Protein A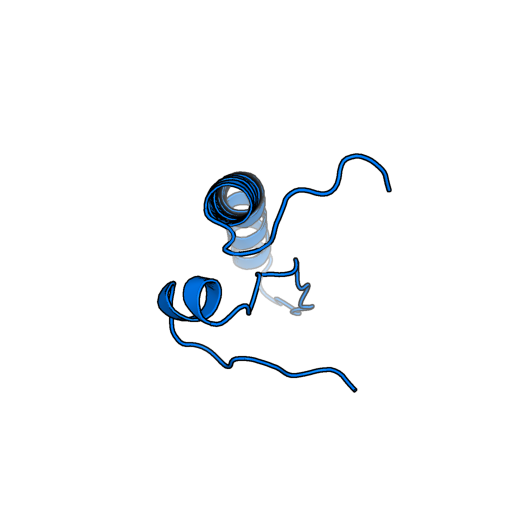F-A0A9D7Z5R4-F1 (afdb_monomer)

Solvent-accessible surface area (backbone atoms only — not comparable to full-atom values): 4613 Å² total; per-residue (Å²): 136,89,83,83,90,72,97,65,74,72,73,36,37,80,72,71,51,74,91,70,98,79,89,85,89,79,91,62,88,54,64,73,57,43,53,51,50,52,60,50,48,69,55,47,55,53,54,53,52,51,51,52,52,53,48,63,73,68,43,81,66,81,85,70,85,86,134

pLDDT: mean 87.49, std 12.06, range [38.41, 98.44]

Radius of gyration: 15.83 Å; Cα contacts (8 Å, |Δi|>4): 22; chains: 1; bounding box: 29×29×47 Å

Sequence (67 aa):
RCVEAGAQGFHKVQRGYLPVTTYSAHWIAHDGFRQAVERFLRAEARGVADEQNQIALASPFRKNAAD

Foldseek 3Di:
DDDDPPDDDDVVQVVVDADDDDDDDDDDPDPVVVVVVVVVCVVVVVVVVVVSVVSVVVHPDDPDPDD

Secondary structure (DSSP, 8-state):
------S--THHHHTT--------------HHHHHHHHHHHHHHHHHHHHHHHHHHHT-SS---S--

Structure (mmCIF, N/CA/C/O backbone):
data_AF-A0A9D7Z5R4-F1
#
_entry.id   AF-A0A9D7Z5R4-F1
#
loop_
_atom_site.group_PDB
_atom_site.id
_atom_site.type_symbol
_atom_site.label_atom_id
_atom_site.label_alt_id
_atom_site.label_comp_id
_atom_site.label_asym_id
_atom_site.label_entity_id
_atom_site.label_seq_id
_atom_site.pdbx_PDB_ins_code
_atom_site.Cartn_x
_atom_site.Cartn_y
_atom_site.Cartn_z
_atom_site.occupancy
_atom_site.B_iso_or_equiv
_atom_site.auth_seq_id
_atom_site.auth_comp_id
_atom_site.auth_asym_id
_atom_site.auth_atom_id
_atom_site.pdbx_PDB_model_num
ATOM 1 N N . ARG A 1 1 ? 5.609 -21.885 -11.114 1.00 71.25 1 ARG A N 1
ATOM 2 C CA . ARG A 1 1 ? 6.452 -21.602 -9.924 1.00 71.25 1 ARG A CA 1
ATOM 3 C C . ARG A 1 1 ? 6.518 -20.086 -9.776 1.00 71.25 1 ARG A C 1
ATOM 5 O O . ARG A 1 1 ? 6.913 -19.452 -10.742 1.00 71.25 1 ARG A O 1
ATOM 12 N N . CYS A 1 2 ? 6.056 -19.521 -8.658 1.00 77.00 2 CYS A N 1
ATOM 13 C CA . CYS A 1 2 ? 6.145 -18.080 -8.384 1.00 77.00 2 CYS A CA 1
ATOM 14 C C . CYS A 1 2 ? 7.493 -17.771 -7.710 1.00 77.00 2 CYS A C 1
ATOM 16 O O . CYS A 1 2 ? 8.005 -18.622 -6.978 1.00 77.00 2 CYS A O 1
ATOM 18 N N . VAL A 1 3 ? 8.079 -16.605 -7.987 1.00 80.44 3 VAL A N 1
ATOM 19 C CA . VAL A 1 3 ? 9.330 -16.141 -7.371 1.00 80.44 3 VAL A CA 1
ATOM 20 C C . VAL A 1 3 ? 9.059 -14.800 -6.706 1.00 80.44 3 VAL A C 1
ATOM 22 O O . VAL A 1 3 ? 8.627 -13.860 -7.369 1.00 80.44 3 VAL A O 1
ATOM 25 N N . GLU A 1 4 ? 9.335 -14.707 -5.409 1.00 81.62 4 GLU A N 1
ATOM 26 C CA . GLU A 1 4 ? 9.225 -13.459 -4.661 1.00 81.62 4 GLU A CA 1
ATOM 27 C C . GLU A 1 4 ? 10.572 -12.751 -4.619 1.00 81.62 4 GLU A C 1
ATOM 29 O O . GLU A 1 4 ? 11.591 -13.315 -4.224 1.00 81.62 4 GLU A O 1
ATOM 34 N N . ALA A 1 5 ? 10.579 -11.482 -5.013 1.00 79.44 5 ALA A N 1
ATOM 35 C CA . ALA A 1 5 ? 11.812 -10.720 -5.085 1.00 79.44 5 ALA A CA 1
ATOM 36 C C . ALA A 1 5 ? 12.339 -10.306 -3.692 1.00 79.44 5 ALA A C 1
ATOM 38 O O . ALA A 1 5 ? 13.486 -9.874 -3.592 1.00 79.44 5 ALA A O 1
ATOM 39 N N . GLY A 1 6 ? 11.533 -10.397 -2.622 1.00 80.19 6 GLY A N 1
ATOM 40 C CA . GLY A 1 6 ? 11.816 -9.897 -1.262 1.00 80.19 6 GLY A CA 1
ATOM 41 C C . GLY A 1 6 ? 11.511 -8.397 -1.082 1.00 80.19 6 GLY A C 1
ATOM 42 O O . GLY A 1 6 ? 10.995 -7.754 -1.996 1.00 80.19 6 GLY A O 1
ATOM 43 N N . ALA A 1 7 ? 11.938 -7.775 0.024 1.00 74.38 7 ALA A N 1
ATOM 44 C CA . ALA A 1 7 ? 11.647 -6.366 0.359 1.00 74.38 7 ALA A CA 1
ATOM 45 C C . ALA A 1 7 ? 12.832 -5.410 0.083 1.00 74.38 7 ALA A C 1
ATOM 47 O O . ALA A 1 7 ? 13.520 -4.967 0.993 1.00 74.38 7 ALA A O 1
ATOM 48 N N . GLN A 1 8 ? 13.137 -5.118 -1.186 1.00 73.69 8 GLN A N 1
ATOM 49 C CA . GLN A 1 8 ? 14.327 -4.321 -1.545 1.00 73.69 8 GLN A CA 1
ATOM 50 C C . GLN A 1 8 ? 14.044 -3.492 -2.805 1.00 73.69 8 GLN A C 1
ATOM 52 O O . GLN A 1 8 ? 14.373 -3.933 -3.893 1.00 73.69 8 GLN A O 1
ATOM 57 N N . GLY A 1 9 ? 13.416 -2.328 -2.625 1.00 79.69 9 GLY A N 1
ATOM 58 C CA . GLY A 1 9 ? 13.315 -1.171 -3.533 1.00 79.69 9 GLY A CA 1
ATOM 59 C C . GLY A 1 9 ? 13.187 -1.346 -5.060 1.00 79.69 9 GLY A C 1
ATOM 60 O O . GLY A 1 9 ? 12.954 -2.415 -5.618 1.00 79.69 9 GLY A O 1
ATOM 61 N N . PHE A 1 10 ? 13.367 -0.222 -5.755 1.00 81.81 10 PHE A N 1
ATOM 62 C CA . PHE A 1 10 ? 13.076 -0.069 -7.185 1.00 81.81 10 PHE A CA 1
ATOM 63 C C . PHE A 1 10 ? 14.012 -0.851 -8.124 1.00 81.81 10 PHE A C 1
ATOM 65 O O . PHE A 1 10 ? 13.615 -1.241 -9.218 1.00 81.81 10 PHE A O 1
ATOM 72 N N . HIS A 1 11 ? 15.244 -1.162 -7.705 1.00 85.44 11 HIS A N 1
ATOM 73 C CA . HIS A 1 11 ? 16.216 -1.889 -8.544 1.00 85.44 11 HIS A CA 1
ATOM 74 C C . HIS A 1 11 ? 15.747 -3.308 -8.947 1.00 85.44 11 HIS A C 1
ATOM 76 O O . HIS A 1 11 ? 16.335 -3.941 -9.822 1.00 85.44 11 HIS A O 1
ATOM 82 N N . LYS A 1 12 ? 14.683 -3.830 -8.324 1.00 87.25 12 LYS A N 1
ATOM 83 C CA . LYS A 1 12 ? 14.010 -5.078 -8.712 1.00 87.25 12 LYS A CA 1
ATOM 84 C C . LYS A 1 12 ? 13.296 -4.989 -10.051 1.00 87.25 12 LYS A C 1
ATOM 86 O O . LYS A 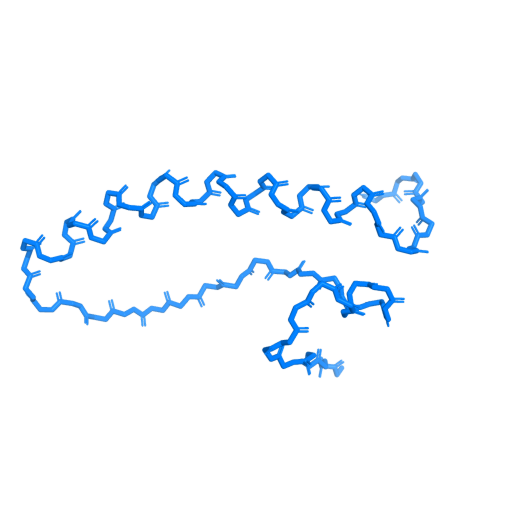1 12 ? 13.346 -5.956 -10.810 1.00 87.25 12 LYS A O 1
ATOM 91 N N . VAL A 1 13 ? 12.734 -3.824 -10.363 1.00 88.38 13 VAL A N 1
ATOM 92 C CA . VAL A 1 13 ? 12.055 -3.555 -11.635 1.00 88.38 13 VAL A CA 1
ATOM 93 C C . VAL A 1 13 ? 13.030 -3.736 -12.794 1.00 88.38 13 VAL A C 1
ATOM 95 O O . VAL A 1 13 ? 12.731 -4.459 -13.737 1.00 88.38 13 VAL A O 1
ATOM 98 N N . GLN A 1 14 ? 14.247 -3.192 -12.676 1.00 86.69 14 GLN A N 1
ATOM 99 C CA . GLN A 1 14 ? 15.305 -3.346 -13.685 1.00 86.69 14 GLN A CA 1
ATOM 100 C C . GLN A 1 14 ? 15.751 -4.804 -13.887 1.00 86.69 14 GLN A C 1
ATOM 102 O O . GLN A 1 14 ? 16.253 -5.151 -14.951 1.00 86.69 14 GLN A O 1
ATOM 107 N N . ARG A 1 15 ? 15.553 -5.670 -12.883 1.00 87.81 15 ARG A N 1
ATOM 108 C CA . ARG A 1 15 ? 15.815 -7.117 -12.971 1.00 87.81 15 ARG A CA 1
ATOM 109 C C . ARG A 1 15 ? 14.606 -7.928 -13.454 1.00 87.81 15 ARG A C 1
ATOM 111 O O . ARG A 1 15 ? 14.667 -9.153 -13.439 1.00 87.81 15 ARG A O 1
ATOM 118 N N . GLY A 1 16 ? 13.520 -7.269 -13.858 1.00 88.44 16 GLY A N 1
ATOM 119 C CA . GLY A 1 16 ? 12.311 -7.911 -14.376 1.00 88.44 16 GLY A CA 1
ATOM 120 C C . GLY A 1 16 ? 11.291 -8.329 -13.313 1.00 88.44 16 GLY A C 1
ATOM 121 O O . GLY A 1 16 ? 10.329 -9.016 -13.643 1.00 88.44 16 GLY A O 1
ATOM 122 N N . TYR A 1 17 ? 11.455 -7.915 -12.053 1.00 89.44 17 TYR A N 1
ATOM 123 C CA . TYR A 1 17 ? 10.448 -8.136 -11.012 1.00 89.44 17 TYR A CA 1
ATOM 124 C C . TYR A 1 17 ? 9.482 -6.952 -10.962 1.00 89.44 17 TYR A C 1
ATOM 126 O O . TYR A 1 17 ? 9.783 -5.922 -10.355 1.00 89.44 17 TYR A O 1
ATOM 134 N N . LEU A 1 18 ? 8.327 -7.101 -11.611 1.00 89.50 18 LEU A N 1
ATOM 135 C CA . LEU A 1 18 ? 7.257 -6.107 -11.563 1.00 89.50 18 LEU A CA 1
ATOM 136 C C . LEU A 1 18 ? 6.390 -6.281 -10.305 1.00 89.50 18 LEU A C 1
ATOM 138 O O . LEU A 1 18 ? 6.165 -7.414 -9.872 1.00 89.50 18 LEU A O 1
ATOM 142 N N . PRO A 1 19 ? 5.895 -5.179 -9.714 1.00 88.75 19 PRO A N 1
ATOM 143 C CA . PRO A 1 19 ? 4.984 -5.239 -8.583 1.00 88.75 19 PRO A CA 1
ATOM 144 C C . PRO A 1 19 ? 3.626 -5.799 -9.011 1.00 88.75 19 PRO A C 1
ATOM 146 O O . PRO A 1 19 ? 3.120 -5.502 -10.095 1.00 88.75 19 PRO A O 1
ATOM 149 N N . VAL A 1 20 ? 3.020 -6.570 -8.115 1.00 88.50 20 VAL A N 1
ATOM 150 C CA . VAL A 1 20 ? 1.647 -7.060 -8.240 1.00 88.50 20 VAL A CA 1
ATOM 151 C C . VAL A 1 20 ? 0.899 -6.664 -6.976 1.00 88.50 20 VAL A C 1
ATOM 153 O O . VAL A 1 20 ? 1.420 -6.823 -5.868 1.00 88.50 20 VAL A O 1
ATOM 156 N N . THR A 1 21 ? -0.319 -6.146 -7.136 1.00 90.88 21 THR A N 1
ATOM 157 C CA . THR A 1 21 ? -1.182 -5.795 -6.008 1.00 90.88 21 THR A CA 1
ATOM 158 C C . THR A 1 21 ? -1.386 -7.020 -5.126 1.00 90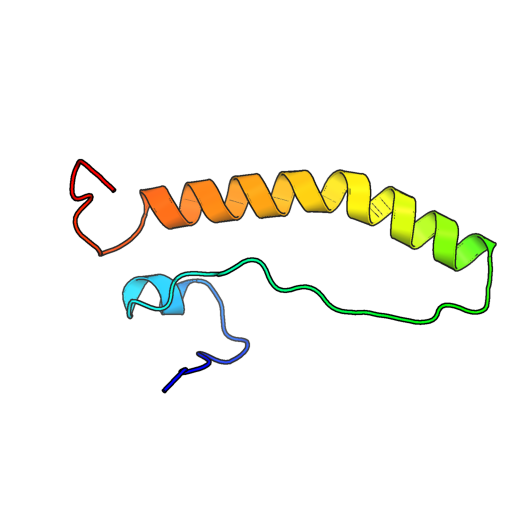.88 21 THR A C 1
ATOM 160 O O . THR A 1 21 ? -1.868 -8.057 -5.580 1.00 90.88 21 THR A O 1
ATOM 163 N N . THR A 1 22 ? -0.991 -6.897 -3.864 1.00 89.06 22 THR A N 1
ATOM 164 C CA . THR A 1 22 ? -1.051 -7.977 -2.881 1.00 89.06 22 THR A CA 1
ATOM 165 C C . THR A 1 22 ? -1.895 -7.512 -1.708 1.00 89.06 22 THR A C 1
ATOM 167 O O . THR A 1 22 ? -1.717 -6.399 -1.217 1.00 89.06 22 THR A O 1
ATOM 170 N N . TYR A 1 23 ? -2.817 -8.361 -1.265 1.00 92.00 23 TYR A N 1
ATOM 171 C CA . TYR A 1 23 ? -3.737 -8.051 -0.178 1.00 92.00 23 TYR A CA 1
ATOM 172 C C . TYR A 1 23 ? -3.348 -8.819 1.079 1.00 92.00 23 TYR A C 1
ATOM 174 O O . TYR A 1 23 ? -2.966 -9.988 1.013 1.00 92.00 23 TYR A O 1
ATOM 182 N N . SER A 1 24 ? -3.499 -8.173 2.229 1.00 91.62 24 SER A N 1
ATOM 183 C CA . SER A 1 24 ? -3.366 -8.791 3.542 1.00 91.62 24 SER A CA 1
ATOM 184 C C . SER A 1 24 ? -4.643 -8.581 4.352 1.00 91.62 24 SER A C 1
ATOM 186 O O . SER A 1 24 ? -5.391 -7.625 4.146 1.00 91.62 24 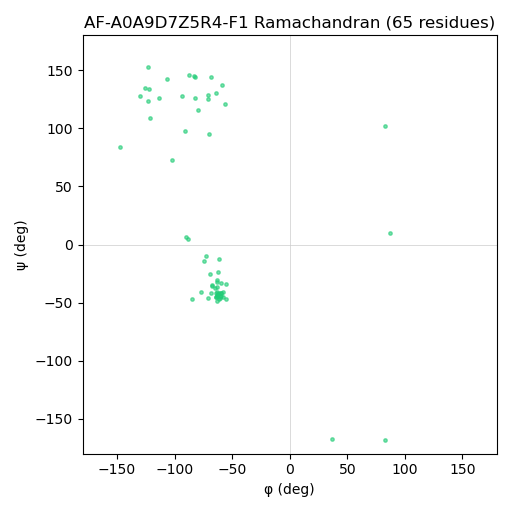SER A O 1
ATOM 188 N N . ALA A 1 25 ? -4.906 -9.498 5.280 1.00 95.25 25 ALA A N 1
ATOM 189 C CA . ALA A 1 25 ? -6.031 -9.407 6.199 1.00 95.25 25 ALA A CA 1
ATOM 190 C C . ALA A 1 25 ? -5.501 -9.222 7.621 1.00 95.25 25 ALA A C 1
ATOM 192 O O . ALA A 1 25 ? -4.687 -10.013 8.097 1.00 95.25 25 ALA A O 1
ATOM 193 N N . HIS A 1 26 ? -5.978 -8.182 8.303 1.00 95.25 26 HIS A N 1
ATOM 194 C CA . HIS A 1 26 ? -5.572 -7.863 9.667 1.00 95.25 26 HIS A CA 1
ATOM 195 C C . HIS A 1 26 ? -6.802 -7.640 10.538 1.00 95.25 26 HIS A C 1
ATOM 197 O O . HIS A 1 26 ? -7.668 -6.825 10.218 1.00 95.25 26 HIS A O 1
ATOM 203 N N . TRP A 1 27 ? -6.866 -8.345 11.666 1.00 97.38 27 TRP A N 1
ATOM 204 C CA . TRP A 1 27 ? -7.851 -8.045 12.694 1.00 97.38 27 TRP A CA 1
ATOM 205 C C . TRP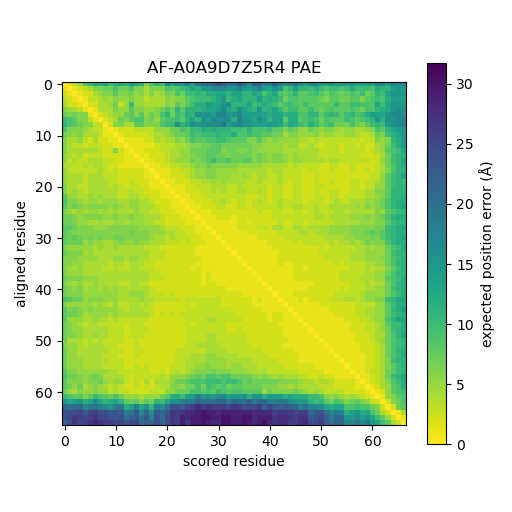 A 1 27 ? -7.347 -6.897 13.568 1.00 97.38 27 TRP A C 1
ATOM 207 O O . TRP A 1 27 ? -6.249 -6.956 14.118 1.00 97.38 27 TRP A O 1
ATOM 217 N N . ILE A 1 28 ? -8.161 -5.850 13.696 1.00 97.75 28 ILE A N 1
ATOM 218 C CA . ILE A 1 28 ? -7.865 -4.681 14.525 1.00 97.75 28 ILE A CA 1
ATOM 219 C C . ILE A 1 28 ? -8.979 -4.547 15.555 1.00 97.75 28 ILE A C 1
ATOM 221 O O . ILE A 1 28 ? -10.106 -4.195 15.201 1.00 97.75 28 ILE A O 1
ATOM 225 N N . ALA A 1 29 ? -8.668 -4.826 16.821 1.00 98.19 29 ALA A N 1
ATOM 226 C CA . ALA A 1 29 ? -9.653 -4.837 17.901 1.00 98.19 29 ALA A CA 1
ATOM 227 C C . ALA A 1 29 ? -10.195 -3.436 18.231 1.00 98.19 29 ALA A C 1
ATOM 229 O O . ALA A 1 29 ? -11.394 -3.269 18.419 1.00 98.19 29 ALA A O 1
ATOM 230 N N . HIS A 1 30 ? -9.331 -2.418 18.262 1.00 98.44 30 HIS A N 1
ATOM 231 C CA . HIS A 1 30 ? -9.717 -1.063 18.652 1.00 98.44 30 HIS A CA 1
ATOM 232 C C . HIS A 1 30 ? -10.406 -0.308 17.504 1.00 98.44 30 HIS A C 1
ATOM 234 O O . HIS A 1 30 ? -9.773 0.008 16.492 1.00 98.44 30 HIS A O 1
ATOM 240 N N . ASP A 1 31 ? -11.682 0.037 17.677 1.00 97.81 31 ASP A N 1
ATOM 241 C CA . ASP A 1 31 ? -12.517 0.633 16.624 1.00 97.81 31 ASP A CA 1
ATOM 242 C C . ASP A 1 31 ? -11.962 1.957 16.088 1.00 97.81 31 ASP A C 1
ATOM 244 O O . ASP A 1 31 ? -11.871 2.147 14.874 1.00 97.81 31 ASP A O 1
ATOM 248 N N . GLY A 1 32 ? -11.511 2.852 16.972 1.00 98.38 32 GLY A N 1
ATOM 249 C CA . GLY A 1 32 ? -10.935 4.133 16.552 1.00 98.38 32 GLY A CA 1
ATOM 250 C C . GLY A 1 32 ? -9.654 3.964 15.729 1.00 98.38 32 GLY A C 1
ATOM 251 O O . GLY A 1 32 ? -9.402 4.732 14.800 1.00 98.38 32 GLY A O 1
ATOM 252 N N . PHE A 1 33 ? -8.874 2.917 16.019 1.00 98.19 33 PHE A N 1
ATOM 253 C CA . PHE A 1 33 ? -7.650 2.628 15.271 1.00 98.19 33 PHE A CA 1
ATOM 254 C C . PHE A 1 33 ? -7.980 1.989 13.921 1.00 98.19 33 PHE A C 1
ATOM 256 O O . PHE A 1 33 ? -7.432 2.402 12.903 1.00 98.19 33 PHE A O 1
ATOM 263 N N . ARG A 1 34 ? -8.958 1.075 13.885 1.00 98.25 34 ARG A N 1
ATOM 264 C CA . ARG A 1 34 ? -9.475 0.489 12.641 1.00 98.25 34 ARG A CA 1
ATOM 265 C C . ARG A 1 34 ? -9.951 1.567 11.666 1.00 98.25 34 ARG A C 1
ATOM 267 O O . ARG A 1 34 ? -9.559 1.549 10.505 1.00 98.25 34 ARG A O 1
ATOM 274 N N . GLN A 1 35 ? -10.729 2.539 12.144 1.00 98.12 35 GLN A N 1
ATOM 275 C CA . GLN A 1 35 ? -11.203 3.650 11.314 1.00 98.12 35 GLN A CA 1
ATOM 276 C C . GLN A 1 35 ? -10.062 4.556 10.829 1.00 98.12 35 GLN A C 1
ATOM 278 O O . GLN A 1 35 ? -10.107 5.057 9.706 1.00 98.12 35 GLN A O 1
ATOM 283 N N .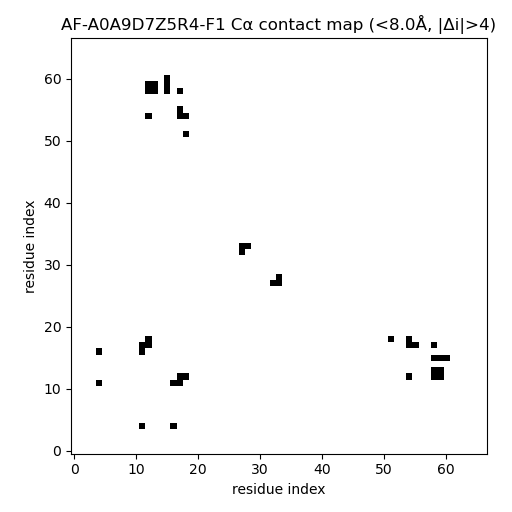 ALA A 1 36 ? -9.043 4.796 11.662 1.00 98.06 36 ALA A N 1
ATOM 284 C CA . ALA A 1 36 ? -7.876 5.580 11.260 1.00 98.06 36 ALA A CA 1
ATOM 285 C C . ALA A 1 36 ? -7.097 4.893 10.129 1.00 98.06 36 ALA A C 1
ATOM 287 O O . ALA A 1 36 ? -6.787 5.544 9.130 1.00 98.06 36 ALA A O 1
ATOM 288 N N . VAL A 1 37 ? -6.862 3.583 10.253 1.00 97.69 37 VAL A N 1
ATOM 289 C CA . VAL A 1 37 ? -6.233 2.766 9.207 1.00 97.69 37 VAL A C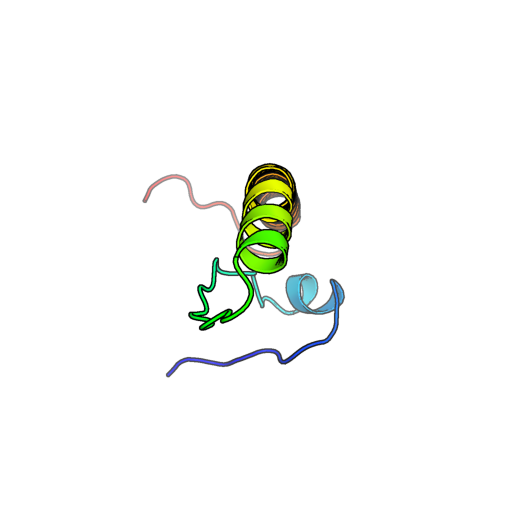A 1
ATOM 290 C C . VAL A 1 37 ? -7.082 2.771 7.935 1.00 97.69 37 VAL A C 1
ATOM 292 O O . VAL A 1 37 ? -6.556 3.049 6.864 1.00 97.69 37 VAL A O 1
ATOM 295 N N . GLU A 1 38 ? -8.398 2.563 8.030 1.00 96.69 38 GLU A N 1
ATOM 296 C CA . GLU A 1 38 ? -9.287 2.580 6.860 1.00 96.69 38 GLU A CA 1
ATOM 297 C C . GLU A 1 38 ? -9.229 3.917 6.102 1.00 96.69 38 GLU A C 1
ATOM 299 O O . GLU A 1 38 ? -9.120 3.940 4.875 1.00 96.69 38 GLU A O 1
ATOM 304 N N . ARG A 1 39 ? -9.266 5.049 6.819 1.00 97.50 39 ARG A N 1
ATOM 305 C CA . ARG A 1 39 ? -9.151 6.377 6.197 1.00 97.50 39 ARG A CA 1
ATOM 306 C C . ARG A 1 39 ? -7.816 6.563 5.486 1.00 97.50 39 ARG A C 1
ATOM 308 O O . ARG A 1 39 ? -7.802 7.112 4.386 1.00 97.50 39 ARG A O 1
ATOM 315 N N . PHE A 1 40 ? -6.722 6.111 6.094 1.00 97.25 40 PHE A N 1
ATOM 316 C CA . PHE A 1 40 ? -5.399 6.162 5.481 1.00 97.25 40 PHE A CA 1
ATOM 317 C C . PHE A 1 40 ? -5.339 5.310 4.203 1.00 97.25 40 PHE A C 1
ATOM 319 O O . PHE A 1 40 ? -4.962 5.823 3.150 1.00 97.25 40 PHE A O 1
ATOM 326 N N . LEU A 1 41 ? -5.820 4.063 4.257 1.00 96.12 41 LEU A N 1
ATOM 327 C CA . LEU A 1 41 ? -5.819 3.137 3.118 1.00 96.12 41 LEU A CA 1
ATOM 328 C C . LEU A 1 41 ? -6.605 3.676 1.910 1.00 96.12 41 LEU A C 1
ATOM 330 O O . LEU A 1 41 ? -6.215 3.447 0.769 1.00 96.12 41 LEU A O 1
ATOM 334 N N . ARG A 1 42 ? -7.681 4.451 2.121 1.00 95.19 42 ARG A N 1
ATOM 335 C CA . ARG A 1 42 ? -8.426 5.110 1.023 1.00 95.19 42 ARG A CA 1
ATOM 336 C C . ARG A 1 42 ? -7.587 6.127 0.241 1.00 95.19 42 ARG A C 1
ATOM 338 O O . ARG A 1 42 ? -7.872 6.374 -0.934 1.00 95.19 42 ARG A O 1
ATOM 345 N N . ALA A 1 43 ? -6.621 6.770 0.891 1.00 93.31 43 ALA A N 1
ATOM 346 C CA . ALA A 1 43 ? -5.682 7.674 0.236 1.00 93.31 43 ALA A CA 1
ATOM 347 C C . ALA A 1 43 ? -4.505 6.890 -0.359 1.00 93.31 43 ALA A C 1
ATOM 349 O O . ALA A 1 43 ? -4.184 7.073 -1.532 1.00 93.31 43 ALA A O 1
ATOM 350 N N . GLU A 1 44 ? -3.929 5.971 0.419 1.00 96.31 44 GLU A N 1
ATOM 351 C CA . GLU A 1 44 ? -2.791 5.145 0.009 1.00 96.31 44 GLU A CA 1
ATOM 352 C C . GLU A 1 44 ? -3.092 4.322 -1.250 1.00 96.31 44 GLU A C 1
ATOM 354 O O . GLU A 1 44 ? -2.270 4.289 -2.160 1.00 96.31 44 GLU A O 1
ATOM 359 N N . ALA A 1 45 ? -4.293 3.742 -1.368 1.00 94.31 45 ALA A N 1
ATOM 360 C CA . ALA A 1 45 ? -4.678 2.925 -2.519 1.00 94.31 45 ALA A CA 1
ATOM 361 C C . ALA A 1 45 ? -4.525 3.656 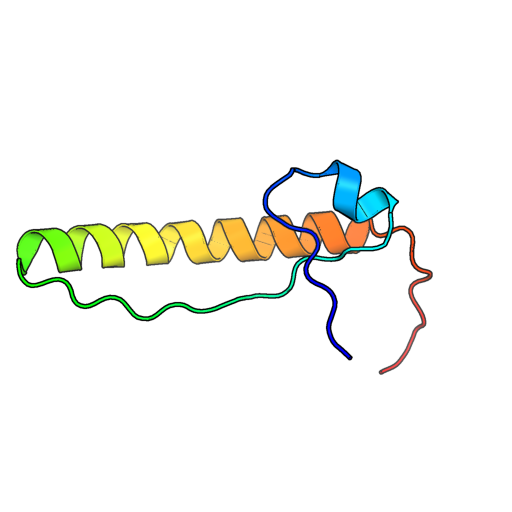-3.864 1.00 94.31 45 ALA A C 1
ATOM 363 O O . ALA A 1 45 ? -4.170 3.035 -4.864 1.00 94.31 45 ALA A O 1
ATOM 364 N N . ARG A 1 46 ? -4.760 4.976 -3.895 1.00 94.19 46 ARG A N 1
ATOM 365 C CA . ARG A 1 46 ? -4.532 5.784 -5.104 1.00 94.19 46 ARG A CA 1
ATOM 366 C C . ARG A 1 46 ? -3.044 5.934 -5.390 1.00 94.19 46 ARG A C 1
ATOM 368 O O . ARG A 1 46 ? -2.628 5.696 -6.514 1.00 94.19 46 ARG A O 1
ATOM 375 N N . GLY A 1 47 ? -2.252 6.250 -4.365 1.00 94.50 47 GLY A N 1
ATOM 376 C CA . GLY A 1 47 ? -0.800 6.370 -4.491 1.00 94.50 47 GLY A CA 1
ATOM 377 C C . GLY A 1 47 ? -0.141 5.072 -4.962 1.00 94.50 47 GLY A C 1
ATOM 378 O O . GLY A 1 47 ? 0.698 5.109 -5.853 1.00 94.50 47 GLY A O 1
ATOM 379 N N . VAL A 1 48 ? -0.581 3.923 -4.439 1.00 93.50 48 VAL A N 1
ATOM 380 C CA . VAL A 1 48 ? -0.101 2.600 -4.869 1.00 93.50 48 VAL A CA 1
ATOM 381 C C . VAL A 1 48 ? -0.455 2.326 -6.332 1.00 93.50 48 VAL A C 1
ATOM 383 O O . VAL A 1 48 ? 0.389 1.840 -7.082 1.00 93.50 48 VAL A O 1
ATOM 386 N N . ALA A 1 49 ? -1.679 2.650 -6.762 1.00 93.00 49 ALA A N 1
ATOM 387 C CA . ALA A 1 49 ? -2.083 2.479 -8.158 1.00 93.00 49 ALA A CA 1
ATOM 388 C C . ALA A 1 49 ? -1.274 3.385 -9.104 1.00 93.00 49 ALA A C 1
ATOM 390 O O . ALA A 1 49 ? -0.825 2.938 -10.162 1.00 93.00 49 ALA A O 1
ATOM 391 N N . ASP A 1 50 ? -1.041 4.637 -8.710 1.00 93.88 50 ASP A N 1
ATOM 392 C CA . ASP A 1 50 ? -0.222 5.577 -9.474 1.00 93.88 50 ASP A CA 1
ATOM 393 C C . ASP A 1 50 ? 1.232 5.100 -9.562 1.00 93.88 50 ASP A C 1
ATOM 395 O O . ASP A 1 50 ? 1.805 5.078 -10.652 1.00 93.88 50 ASP A O 1
ATOM 399 N N . GLU A 1 51 ? 1.820 4.644 -8.454 1.00 91.81 51 GLU A N 1
ATOM 400 C CA . GLU A 1 51 ? 3.171 4.077 -8.427 1.00 91.81 51 GLU A CA 1
ATOM 401 C C . GLU A 1 51 ? 3.281 2.839 -9.328 1.00 91.81 51 GLU A C 1
ATOM 403 O O . GLU A 1 51 ? 4.218 2.732 -10.124 1.00 91.81 51 GLU A O 1
ATOM 408 N N . GLN A 1 52 ? 2.300 1.934 -9.276 1.00 91.19 52 GLN A N 1
ATOM 409 C CA . GLN A 1 52 ? 2.253 0.759 -10.144 1.00 91.19 52 GLN A CA 1
ATOM 410 C C . GLN A 1 52 ? 2.204 1.156 -11.627 1.00 91.19 52 GLN A C 1
ATOM 412 O O . GLN A 1 52 ? 2.923 0.568 -12.439 1.00 91.19 52 GLN A O 1
ATOM 417 N N . ASN A 1 53 ? 1.426 2.185 -11.981 1.00 91.31 53 ASN A N 1
ATOM 418 C CA . ASN A 1 53 ? 1.384 2.729 -13.338 1.00 91.31 53 ASN A CA 1
ATOM 419 C C . ASN A 1 53 ? 2.739 3.318 -13.760 1.00 91.31 53 ASN A C 1
ATOM 421 O O . ASN A 1 53 ? 3.210 3.037 -14.863 1.00 91.31 53 ASN A O 1
ATOM 425 N N . GLN A 1 54 ? 3.405 4.086 -12.890 1.00 91.62 54 GLN A N 1
ATOM 426 C CA . GLN A 1 54 ? 4.737 4.631 -13.181 1.00 91.62 54 GLN A CA 1
ATOM 427 C C . GLN A 1 54 ? 5.775 3.520 -13.389 1.00 91.62 54 GLN A C 1
ATOM 429 O O . GLN A 1 54 ? 6.558 3.566 -14.340 1.00 91.62 54 GLN A O 1
ATOM 434 N N . ILE A 1 55 ? 5.748 2.480 -12.554 1.00 91.06 55 ILE A N 1
ATOM 435 C CA . ILE A 1 55 ? 6.624 1.314 -12.701 1.00 91.06 55 ILE A CA 1
ATOM 436 C C . ILE A 1 55 ? 6.337 0.574 -14.012 1.00 91.06 55 ILE A C 1
ATOM 438 O O . ILE A 1 55 ? 7.274 0.183 -14.707 1.00 91.06 55 ILE A O 1
ATOM 442 N N . ALA A 1 56 ? 5.067 0.419 -14.395 1.00 88.69 56 ALA A N 1
ATOM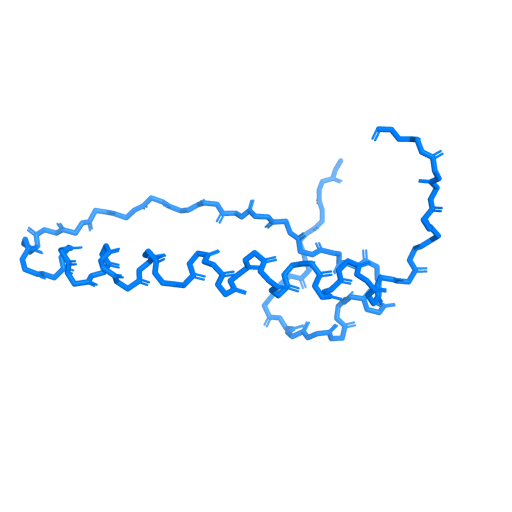 443 C CA . ALA A 1 56 ? 4.691 -0.201 -15.664 1.00 88.69 56 ALA A CA 1
ATOM 444 C C . ALA A 1 56 ? 5.200 0.598 -16.877 1.00 88.69 56 ALA A C 1
ATOM 446 O O . ALA A 1 56 ? 5.625 0.009 -17.873 1.00 88.69 56 ALA A O 1
ATOM 447 N N . LEU A 1 57 ? 5.214 1.934 -16.797 1.00 88.25 57 LEU A N 1
ATOM 448 C CA . LEU A 1 57 ? 5.806 2.793 -17.828 1.00 88.25 57 LEU A CA 1
ATOM 449 C C . LEU A 1 57 ? 7.331 2.646 -17.914 1.00 88.25 57 LEU A C 1
ATOM 451 O O . LEU A 1 57 ? 7.866 2.686 -19.021 1.00 88.25 57 LEU A O 1
ATOM 455 N N . ALA A 1 58 ? 8.003 2.447 -16.778 1.00 88.06 58 ALA A N 1
ATOM 456 C CA . ALA A 1 58 ? 9.450 2.244 -16.673 1.00 88.06 58 ALA A CA 1
ATOM 457 C C . ALA A 1 58 ? 9.890 0.770 -16.810 1.00 88.06 58 ALA A C 1
ATOM 459 O O . ALA A 1 58 ? 11.068 0.453 -16.623 1.00 88.06 58 ALA A O 1
ATOM 460 N N . SER A 1 59 ? 8.953 -0.134 -17.105 1.00 87.94 59 SER A N 1
ATOM 461 C CA . SER A 1 59 ? 9.204 -1.569 -17.220 1.00 87.94 59 SER A CA 1
ATOM 462 C C . SER A 1 59 ? 10.263 -1.873 -18.291 1.00 87.94 59 SER A C 1
ATOM 464 O O . SER A 1 59 ? 10.188 -1.322 -19.392 1.00 87.94 59 SER A O 1
ATOM 466 N N . PRO A 1 60 ? 11.217 -2.792 -18.029 1.00 88.44 60 PRO A N 1
ATOM 467 C CA . PRO A 1 60 ? 12.193 -3.220 -19.032 1.00 88.44 60 PRO A CA 1
ATOM 468 C C . PRO A 1 60 ? 11.576 -4.118 -20.119 1.00 88.44 60 PRO A C 1
ATOM 470 O O . PRO A 1 60 ? 12.240 -4.437 -21.105 1.00 88.44 60 PRO A O 1
ATOM 473 N N . PHE A 1 61 ? 10.329 -4.567 -19.941 1.00 86.44 61 PHE A N 1
ATOM 474 C CA . PHE A 1 61 ? 9.653 -5.439 -20.893 1.00 86.44 61 PHE A CA 1
ATOM 475 C C . PHE A 1 61 ? 9.036 -4.650 -22.046 1.00 86.44 61 PHE A C 1
ATOM 477 O O . PHE A 1 61 ? 8.500 -3.553 -21.880 1.00 86.44 61 PHE A O 1
ATOM 484 N N . ARG A 1 62 ? 9.066 -5.249 -23.239 1.00 81.06 62 ARG A N 1
ATOM 485 C CA . ARG A 1 62 ? 8.417 -4.688 -24.423 1.00 81.06 62 ARG A CA 1
ATOM 486 C C . ARG A 1 62 ? 6.904 -4.645 -24.196 1.00 81.06 62 ARG A C 1
ATOM 488 O O . ARG A 1 62 ? 6.307 -5.651 -23.825 1.00 81.06 62 ARG A O 1
ATOM 495 N N . LYS A 1 63 ? 6.282 -3.492 -24.451 1.00 72.75 63 LYS A N 1
ATOM 496 C CA . LYS A 1 63 ? 4.820 -3.365 -24.489 1.00 72.75 63 LYS A CA 1
ATOM 497 C C . LYS A 1 63 ? 4.322 -4.092 -25.737 1.00 72.75 63 LYS A C 1
ATOM 499 O O . LYS A 1 63 ? 4.375 -3.531 -26.830 1.00 72.75 63 LYS A O 1
ATOM 504 N N . ASN A 1 64 ? 3.920 -5.351 -25.604 1.00 59.44 64 ASN A N 1
ATOM 505 C CA . ASN A 1 64 ? 3.174 -6.009 -26.669 1.00 59.44 64 ASN A CA 1
ATOM 506 C C . ASN A 1 64 ? 1.776 -5.380 -26.700 1.00 59.44 64 ASN A C 1
ATOM 508 O O . ASN A 1 64 ? 1.117 -5.275 -25.669 1.00 59.44 64 ASN A O 1
ATOM 512 N N . ALA A 1 65 ? 1.364 -4.881 -27.864 1.00 51.34 65 ALA A N 1
ATOM 513 C CA . ALA A 1 65 ? -0.017 -4.485 -28.084 1.00 51.34 65 ALA A CA 1
ATOM 514 C C . ALA A 1 65 ? -0.867 -5.764 -28.163 1.00 51.34 65 ALA A C 1
ATOM 516 O O . ALA A 1 65 ? -0.532 -6.638 -28.958 1.00 51.34 65 ALA A O 1
ATOM 517 N N . ALA A 1 66 ? -1.947 -5.804 -27.377 1.00 46.44 66 ALA A N 1
ATOM 518 C CA . ALA A 1 66 ? -2.920 -6.890 -27.205 1.00 46.44 66 ALA A CA 1
ATOM 519 C C . ALA A 1 66 ? -2.518 -8.006 -26.219 1.00 46.44 66 ALA A C 1
ATOM 521 O O . ALA A 1 66 ? -1.722 -8.879 -26.550 1.00 46.44 66 ALA A O 1
ATOM 522 N N . ASP A 1 67 ? -3.100 -7.933 -25.018 1.00 38.41 67 ASP A N 1
ATOM 523 C CA . ASP A 1 67 ? -3.930 -8.973 -24.386 1.00 38.41 67 ASP A CA 1
ATOM 524 C C . ASP A 1 67 ? -4.936 -8.283 -23.443 1.00 38.41 67 ASP A C 1
ATOM 526 O O . ASP A 1 67 ? -4.521 -7.320 -22.751 1.00 38.41 67 ASP A O 1
#

Mean predicted aligned error: 5.89 Å